Protein AF-A0A2J4JSI6-F1 (afdb_monomer_lite)

Secondary structure (DSSP, 8-state):
-EEEPPHHHHHHHHHHHHHHHHHHHHHTTT-S-HHHHHHHHHHHHHHHHHHHTTEEE--

pLDDT: mean 92.55, std 3.36, range [76.44, 96.25]

Sequence (59 aa):
MLTKLTPIETASEIIYQRHIIQKLRREMTYTRRPDLVQNGIDHARLALKCAYRGYMYTI

Radius of gyration: 12.24 Å; chains: 1; bounding box: 25×13×33 Å

Structure (mmCIF, N/CA/C/O backbone):
data_AF-A0A2J4JSI6-F1
#
_entry.id   AF-A0A2J4JSI6-F1
#
loop_
_atom_site.group_PDB
_atom_site.id
_atom_site.type_symbol
_atom_site.label_atom_id
_atom_site.label_alt_id
_atom_site.label_comp_id
_atom_site.label_asym_id
_atom_site.label_entity_id
_atom_site.label_seq_id
_atom_site.pdbx_PDB_ins_code
_atom_site.Cartn_x
_atom_site.Cartn_y
_atom_site.Cartn_z
_atom_site.occupancy
_atom_site.B_iso_or_equiv
_atom_site.auth_seq_id
_atom_site.auth_comp_id
_atom_site.auth_asym_id
_atom_site.auth_atom_id
_atom_site.pdbx_PDB_model_num
ATOM 1 N N . MET A 1 1 ? -6.433 -1.355 -10.679 1.00 84.94 1 MET A N 1
ATOM 2 C CA . MET A 1 1 ? -5.659 -1.361 -11.942 1.00 84.94 1 MET A CA 1
ATOM 3 C C . MET A 1 1 ? -4.157 -1.185 -11.672 1.00 84.94 1 MET A C 1
ATOM 5 O O . MET A 1 1 ? -3.792 -0.511 -10.713 1.00 84.94 1 MET A O 1
ATOM 9 N N . LEU A 1 2 ? -3.281 -1.815 -12.473 1.00 88.25 2 LEU A N 1
ATOM 10 C CA . LEU A 1 2 ? -1.820 -1.631 -12.395 1.00 88.25 2 LEU A CA 1
ATOM 11 C C . LEU A 1 2 ? -1.335 -0.773 -13.566 1.00 88.25 2 LEU A C 1
ATOM 13 O O . LEU A 1 2 ? -1.527 -1.153 -14.719 1.00 88.25 2 LEU A O 1
ATOM 17 N N . THR A 1 3 ? -0.668 0.338 -13.265 1.00 90.88 3 THR A N 1
ATOM 18 C CA . THR A 1 3 ? -0.122 1.257 -14.278 1.00 90.88 3 THR A CA 1
ATOM 19 C C . THR A 1 3 ? 1.394 1.278 -14.177 1.00 90.88 3 THR A C 1
ATOM 21 O O . THR A 1 3 ? 1.928 1.377 -13.077 1.00 90.88 3 THR A O 1
ATOM 24 N N . LYS A 1 4 ? 2.109 1.156 -15.297 1.00 93.88 4 LYS A N 1
ATOM 25 C CA . LYS A 1 4 ? 3.578 1.171 -15.291 1.00 93.88 4 LYS A CA 1
ATOM 26 C C . LYS A 1 4 ? 4.091 2.578 -14.984 1.00 93.88 4 LYS A C 1
ATOM 28 O O . LYS A 1 4 ? 3.628 3.535 -15.594 1.00 93.88 4 LYS A O 1
ATOM 33 N N . LEU A 1 5 ? 5.044 2.674 -14.064 1.00 92.00 5 LEU A N 1
ATOM 34 C CA . LEU A 1 5 ? 5.677 3.921 -13.651 1.00 92.00 5 LEU A CA 1
ATOM 35 C C . LEU A 1 5 ? 7.051 4.077 -14.301 1.00 92.00 5 LEU A C 1
ATOM 37 O O . LEU A 1 5 ? 7.789 3.108 -14.502 1.00 92.00 5 LEU A O 1
ATOM 41 N N . THR A 1 6 ? 7.424 5.321 -14.574 1.00 94.69 6 THR A N 1
ATOM 42 C CA . THR A 1 6 ? 8.816 5.700 -14.829 1.00 94.69 6 THR A CA 1
ATOM 43 C C . THR A 1 6 ? 9.643 5.614 -13.535 1.00 94.69 6 THR A C 1
ATOM 45 O O . THR A 1 6 ? 9.084 5.569 -12.433 1.00 94.69 6 THR A O 1
ATOM 48 N N . PRO A 1 7 ? 10.987 5.611 -13.609 1.00 91.75 7 PRO A N 1
ATOM 49 C CA . PRO A 1 7 ? 11.831 5.588 -12.412 1.00 91.75 7 PRO A CA 1
ATOM 50 C C . PRO A 1 7 ? 11.593 6.772 -11.460 1.00 91.75 7 PRO A C 1
ATOM 52 O O . PRO A 1 7 ? 11.614 6.595 -10.243 1.00 91.75 7 PRO A O 1
ATOM 55 N N . ILE A 1 8 ? 11.325 7.966 -12.005 1.00 94.69 8 ILE A N 1
ATOM 56 C CA . ILE A 1 8 ? 11.048 9.175 -11.214 1.00 94.69 8 ILE A CA 1
ATOM 57 C C . ILE A 1 8 ? 9.709 9.029 -10.488 1.00 94.69 8 ILE A C 1
ATOM 59 O O . ILE A 1 8 ? 9.635 9.239 -9.279 1.00 94.69 8 ILE A O 1
ATOM 63 N N . GLU A 1 9 ? 8.663 8.608 -11.198 1.00 93.06 9 GLU A N 1
ATOM 64 C CA . GLU A 1 9 ? 7.349 8.379 -10.590 1.00 93.06 9 GLU A CA 1
ATOM 65 C C . GLU A 1 9 ? 7.395 7.246 -9.564 1.00 93.06 9 GLU A C 1
ATOM 67 O O . GLU A 1 9 ? 6.766 7.346 -8.519 1.00 93.06 9 GLU A O 1
ATOM 72 N N . THR A 1 10 ? 8.195 6.206 -9.809 1.00 94.00 10 THR A N 1
ATOM 73 C CA . THR A 1 10 ? 8.413 5.112 -8.855 1.00 94.00 10 THR A CA 1
ATOM 74 C C . THR A 1 10 ? 8.980 5.630 -7.534 1.00 94.00 10 THR A C 1
ATOM 76 O O . THR A 1 10 ? 8.478 5.281 -6.466 1.00 94.00 10 THR A O 1
ATOM 79 N N . ALA A 1 11 ? 10.008 6.483 -7.585 1.00 93.38 11 ALA A N 1
ATOM 80 C CA . ALA A 1 11 ? 10.596 7.075 -6.386 1.00 93.38 11 ALA A CA 1
ATOM 81 C C . ALA A 1 11 ? 9.585 7.960 -5.636 1.00 93.38 11 ALA A C 1
ATOM 83 O O . ALA A 1 11 ? 9.440 7.830 -4.416 1.00 93.38 11 ALA A O 1
ATOM 84 N N . SER A 1 12 ? 8.849 8.802 -6.366 1.00 94.56 12 SER A N 1
ATOM 85 C CA . SER A 1 12 ? 7.789 9.651 -5.813 1.00 94.56 12 SER A CA 1
ATOM 86 C C . SER A 1 12 ? 6.680 8.832 -5.152 1.00 94.56 12 SER A C 1
ATOM 88 O O . SER A 1 12 ? 6.291 9.127 -4.023 1.00 94.56 12 SER A O 1
ATOM 90 N N . GLU A 1 13 ? 6.226 7.763 -5.803 1.00 94.06 13 GLU A N 1
ATOM 91 C CA . GLU A 1 13 ? 5.172 6.881 -5.304 1.00 94.06 13 G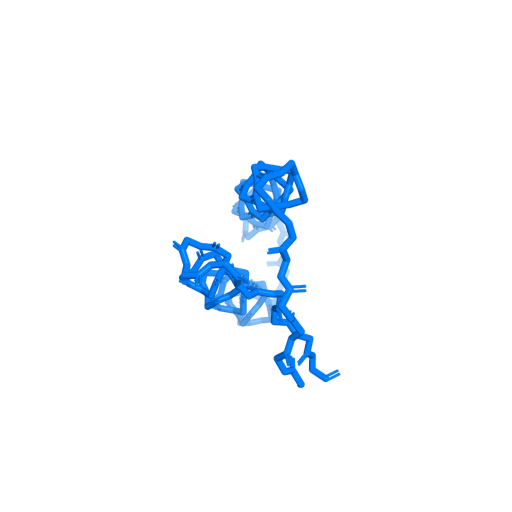LU A CA 1
ATOM 92 C C . GLU A 1 13 ? 5.613 6.151 -4.030 1.00 94.06 13 GLU A C 1
ATOM 94 O O . GLU A 1 13 ? 4.873 6.089 -3.049 1.00 94.06 13 GLU A O 1
ATOM 99 N N . ILE A 1 14 ? 6.859 5.666 -3.977 1.00 94.88 14 ILE A N 1
ATOM 100 C CA . ILE A 1 14 ? 7.415 5.048 -2.764 1.00 94.88 14 ILE A CA 1
ATOM 101 C C . ILE A 1 14 ? 7.424 6.047 -1.598 1.00 94.88 14 ILE A C 1
ATOM 103 O O . ILE A 1 14 ? 7.052 5.685 -0.477 1.00 94.88 14 ILE A O 1
ATOM 107 N N . ILE A 1 15 ? 7.847 7.294 -1.833 1.00 96.00 15 ILE A N 1
ATOM 108 C CA . ILE A 1 15 ? 7.869 8.343 -0.802 1.00 96.00 15 ILE A CA 1
ATOM 109 C C . ILE A 1 15 ? 6.444 8.663 -0.336 1.00 96.00 15 ILE A C 1
ATOM 111 O O . ILE A 1 15 ? 6.186 8.694 0.871 1.00 96.00 15 ILE A O 1
ATOM 115 N N . TYR A 1 16 ? 5.518 8.834 -1.279 1.00 94.88 16 TYR A N 1
ATOM 116 C CA . TYR A 1 16 ? 4.115 9.118 -1.006 1.00 94.88 16 TYR A CA 1
ATOM 117 C C . TYR A 1 16 ? 3.465 8.015 -0.160 1.00 94.88 16 TYR A C 1
ATOM 119 O O . TYR A 1 16 ? 2.942 8.292 0.921 1.00 94.88 16 TYR A O 1
ATOM 127 N N . GLN A 1 17 ? 3.581 6.748 -0.569 1.00 93.88 17 GLN A N 1
ATOM 128 C CA . GLN A 1 17 ? 2.980 5.628 0.161 1.00 93.88 17 GLN A CA 1
ATOM 129 C C . GLN A 1 17 ? 3.587 5.453 1.562 1.00 93.88 17 GLN A C 1
ATOM 131 O O . GLN A 1 17 ? 2.870 5.173 2.525 1.00 93.88 17 GLN A O 1
ATOM 136 N N . ARG A 1 18 ? 4.898 5.690 1.732 1.00 95.56 18 ARG A N 1
ATOM 137 C CA . ARG A 1 18 ? 5.536 5.705 3.063 1.00 95.56 18 ARG A CA 1
ATOM 138 C C . ARG A 1 18 ? 4.966 6.807 3.957 1.00 95.56 18 ARG A C 1
ATOM 140 O O . ARG A 1 18 ? 4.701 6.547 5.132 1.00 95.56 18 ARG A O 1
ATOM 147 N N . HIS A 1 19 ? 4.764 8.006 3.412 1.00 96.25 19 HIS A N 1
ATOM 148 C CA . HIS A 1 19 ? 4.154 9.118 4.138 1.00 96.25 19 HIS A CA 1
ATOM 149 C C . HIS A 1 19 ? 2.715 8.790 4.568 1.00 96.25 19 HIS A C 1
ATOM 151 O O . HIS A 1 19 ? 2.365 8.982 5.735 1.00 96.25 19 HIS A O 1
ATOM 157 N N . ILE A 1 20 ? 1.908 8.215 3.671 1.00 95.00 20 ILE A N 1
ATOM 158 C CA . ILE A 1 20 ? 0.534 7.789 3.972 1.00 95.00 20 ILE A CA 1
ATOM 159 C C . ILE A 1 20 ? 0.504 6.759 5.105 1.00 95.00 20 ILE A C 1
ATOM 161 O O . ILE A 1 20 ? -0.252 6.932 6.059 1.00 95.00 20 ILE A O 1
ATOM 165 N N . ILE A 1 21 ? 1.370 5.739 5.076 1.00 95.25 21 ILE A N 1
ATOM 166 C CA . ILE A 1 21 ? 1.447 4.740 6.157 1.00 95.25 21 ILE A CA 1
ATOM 167 C C . ILE A 1 21 ? 1.771 5.402 7.502 1.00 95.25 21 ILE A C 1
ATOM 169 O O . ILE A 1 21 ? 1.174 5.053 8.520 1.00 95.25 21 ILE A O 1
ATOM 173 N N . GLN A 1 22 ? 2.708 6.353 7.533 1.00 95.38 22 GLN A N 1
ATOM 174 C CA . GLN A 1 22 ? 3.041 7.073 8.766 1.00 95.38 22 GLN A CA 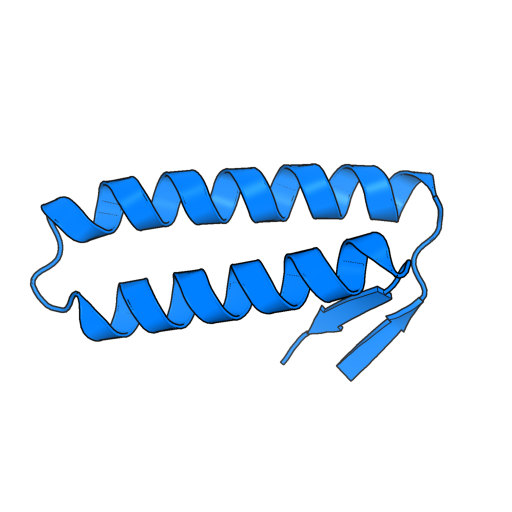1
ATOM 175 C C . GLN A 1 22 ? 1.861 7.903 9.278 1.00 95.38 22 GLN A C 1
ATOM 177 O O . GLN A 1 22 ? 1.584 7.882 10.478 1.00 95.38 22 GLN A O 1
ATOM 182 N N . LYS A 1 23 ? 1.150 8.597 8.383 1.00 95.44 23 LYS A N 1
ATOM 183 C CA . LYS A 1 23 ? -0.050 9.366 8.725 1.00 95.44 23 LYS A CA 1
ATOM 184 C C . LYS A 1 23 ? -1.143 8.460 9.301 1.00 95.44 23 LYS A C 1
ATOM 186 O O . LYS A 1 23 ? -1.635 8.738 10.389 1.00 95.44 23 LYS A O 1
ATOM 191 N N . LEU A 1 24 ? -1.448 7.347 8.635 1.00 94.19 24 LEU A N 1
ATOM 192 C CA . LEU A 1 24 ? -2.466 6.390 9.081 1.00 94.19 24 LEU A CA 1
ATOM 193 C C . LEU A 1 24 ? -2.105 5.747 10.425 1.00 94.19 24 LEU A C 1
ATOM 195 O O . LEU A 1 24 ? -2.961 5.595 11.288 1.00 94.19 24 LEU A O 1
ATOM 199 N N . ARG A 1 25 ? -0.825 5.443 10.668 1.00 92.81 25 ARG A N 1
ATOM 200 C CA . ARG A 1 25 ? -0.373 4.949 11.981 1.00 92.81 25 ARG A CA 1
ATOM 201 C C . ARG A 1 25 ? -0.616 5.948 13.110 1.00 92.81 25 ARG A C 1
ATOM 203 O O . ARG A 1 25 ? -0.941 5.523 14.213 1.00 92.81 25 ARG A O 1
ATOM 210 N N . ARG A 1 26 ? -0.468 7.250 12.846 1.00 93.19 26 ARG A N 1
ATOM 211 C CA . ARG A 1 26 ? -0.817 8.307 13.813 1.00 93.19 26 ARG A CA 1
ATOM 212 C C . ARG A 1 26 ? -2.327 8.439 13.985 1.00 93.19 26 ARG A C 1
ATOM 214 O O . ARG A 1 26 ? -2.787 8.747 15.070 1.00 93.19 26 ARG A O 1
ATOM 221 N N . GLU A 1 27 ? -3.103 8.211 12.934 1.00 92.31 27 GLU A N 1
ATOM 222 C CA . GLU A 1 27 ? -4.566 8.248 13.009 1.00 92.31 27 GLU A CA 1
ATOM 223 C C . GLU A 1 27 ? -5.132 7.069 13.815 1.00 92.31 27 GLU A C 1
ATOM 225 O O . GLU A 1 27 ? -6.105 7.222 14.553 1.00 92.31 27 GLU A O 1
ATOM 230 N N . MET A 1 28 ? -4.466 5.912 13.753 1.00 91.56 28 MET A N 1
ATOM 231 C CA . MET A 1 28 ? -4.854 4.688 14.457 1.00 91.56 28 MET A CA 1
ATOM 232 C C . MET A 1 28 ? -4.977 4.867 15.977 1.00 91.56 28 MET A C 1
ATOM 234 O O . MET A 1 28 ? -5.788 4.190 16.598 1.00 91.56 28 MET A O 1
ATOM 238 N N . THR A 1 29 ? -4.216 5.785 16.581 1.00 86.69 29 THR A N 1
ATOM 239 C CA . THR A 1 29 ? -4.255 6.033 18.033 1.00 86.69 29 THR A CA 1
ATOM 240 C C . THR A 1 29 ? -5.459 6.854 18.490 1.00 86.69 29 THR A C 1
ATOM 242 O O . THR A 1 29 ? -5.799 6.808 19.667 1.00 86.69 29 THR A O 1
ATOM 245 N N . TYR A 1 30 ? -6.101 7.609 17.593 1.00 89.69 30 TYR A N 1
ATOM 246 C CA . TYR A 1 30 ? -7.180 8.544 17.947 1.00 89.69 30 TYR A CA 1
ATOM 247 C C . TYR A 1 30 ? -8.530 8.189 17.311 1.00 89.69 30 TYR A C 1
ATOM 249 O O . TYR A 1 30 ? -9.560 8.764 17.666 1.00 89.69 30 TYR A O 1
ATOM 257 N N . THR A 1 31 ? -8.544 7.241 16.376 1.00 88.94 31 THR A N 1
ATOM 258 C CA . THR A 1 31 ? -9.748 6.843 15.651 1.00 88.94 31 THR A CA 1
ATOM 259 C C . THR A 1 31 ? -10.567 5.802 16.418 1.00 88.94 31 THR A C 1
ATOM 261 O O . THR A 1 31 ? -10.047 4.826 16.948 1.00 88.94 31 THR A O 1
ATOM 264 N N . ARG A 1 32 ? -11.899 5.964 16.404 1.00 88.88 32 ARG A N 1
ATOM 265 C CA . ARG A 1 32 ? -12.866 5.013 16.998 1.00 88.88 32 ARG A CA 1
ATOM 266 C C . ARG A 1 32 ? -13.089 3.738 16.169 1.00 88.88 32 ARG A C 1
ATOM 268 O O . ARG A 1 32 ? -13.814 2.849 16.597 1.00 88.88 32 ARG A O 1
ATOM 275 N N . ARG A 1 33 ? -12.525 3.676 14.962 1.00 89.06 33 ARG A N 1
ATOM 276 C CA . ARG A 1 33 ? -12.660 2.590 13.975 1.00 89.06 33 ARG A CA 1
ATOM 277 C C . ARG A 1 33 ? -11.285 2.163 13.441 1.00 89.06 33 ARG A C 1
ATOM 279 O O . ARG A 1 33 ? -10.960 2.474 12.292 1.00 89.06 33 ARG A O 1
ATOM 286 N N . PRO A 1 34 ? -10.458 1.499 14.265 1.00 90.44 34 PRO A N 1
ATOM 287 C CA . PRO A 1 34 ? -9.104 1.105 13.875 1.00 90.44 34 PRO A CA 1
ATOM 288 C C . PRO A 1 34 ? -9.086 0.189 12.643 1.00 90.44 34 PRO A C 1
ATOM 290 O O . PRO A 1 34 ? -8.144 0.251 11.860 1.00 90.44 34 PRO A O 1
ATOM 293 N N . ASP A 1 35 ? -10.154 -0.575 12.405 1.00 92.44 35 ASP A N 1
ATOM 294 C CA . ASP A 1 35 ? -10.263 -1.510 11.276 1.00 92.44 35 ASP A CA 1
ATOM 295 C C . ASP A 1 35 ? -10.167 -0.809 9.913 1.00 92.44 35 ASP A C 1
ATOM 297 O O . ASP A 1 35 ? -9.507 -1.288 8.994 1.00 92.44 35 ASP A O 1
ATOM 301 N N . LEU A 1 36 ? -10.787 0.370 9.776 1.00 90.25 36 LEU A N 1
ATOM 302 C CA . LEU A 1 36 ? -10.734 1.143 8.531 1.00 90.25 36 LEU A CA 1
ATOM 303 C C . LEU A 1 36 ? -9.336 1.714 8.281 1.00 90.25 36 LEU A C 1
ATOM 305 O O . LEU A 1 36 ? -8.861 1.732 7.145 1.00 90.25 36 LEU A O 1
ATOM 309 N N . VAL A 1 37 ? -8.668 2.151 9.349 1.00 92.88 37 VAL A N 1
ATOM 310 C CA . VAL A 1 37 ? -7.295 2.663 9.282 1.00 92.88 37 VAL A CA 1
ATOM 311 C C . VAL A 1 37 ? -6.334 1.532 8.928 1.00 92.88 37 VAL A C 1
ATOM 313 O O . VAL A 1 37 ? -5.456 1.714 8.086 1.00 92.88 37 VAL A O 1
ATOM 316 N N . GLN A 1 38 ? -6.541 0.345 9.502 1.00 92.31 38 GLN A N 1
ATOM 317 C CA . GLN A 1 38 ? -5.762 -0.849 9.198 1.00 92.31 38 GLN A CA 1
ATOM 318 C C . GLN A 1 38 ? -5.925 -1.265 7.728 1.00 92.31 38 GLN A C 1
ATOM 320 O O . GLN A 1 38 ? -4.919 -1.466 7.048 1.00 92.31 38 GLN A O 1
ATOM 325 N N . ASN A 1 39 ? -7.151 -1.251 7.192 1.00 93.88 39 ASN A N 1
ATOM 326 C CA . ASN A 1 39 ? -7.397 -1.474 5.762 1.00 93.88 39 ASN A CA 1
ATOM 327 C C . ASN A 1 39 ? -6.643 -0.466 4.878 1.00 93.88 39 ASN A C 1
ATOM 329 O O . ASN A 1 39 ? -6.043 -0.847 3.872 1.00 93.88 39 ASN A O 1
ATOM 333 N N . GLY A 1 40 ? -6.618 0.813 5.268 1.00 92.88 40 GLY A N 1
ATOM 334 C CA . GLY A 1 40 ? -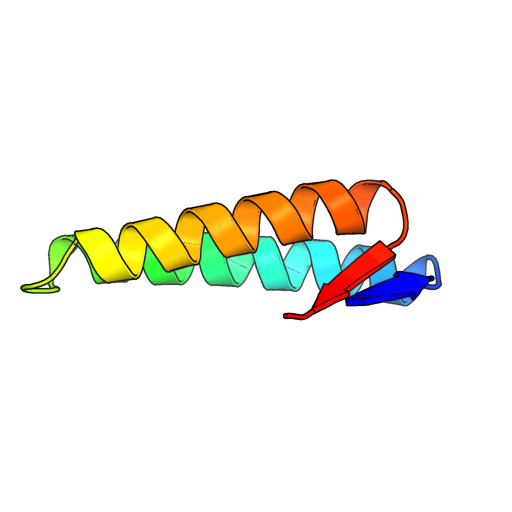5.836 1.840 4.576 1.00 92.88 40 GLY A CA 1
ATOM 335 C C . GLY A 1 40 ? -4.327 1.572 4.618 1.00 92.88 40 GLY A C 1
ATOM 336 O O . GLY A 1 40 ? -3.636 1.741 3.612 1.00 92.88 40 GLY A O 1
ATOM 337 N N . ILE A 1 41 ? -3.807 1.107 5.759 1.00 94.25 41 ILE A N 1
ATOM 338 C CA . ILE A 1 41 ? -2.393 0.736 5.915 1.00 94.25 41 ILE A CA 1
ATOM 339 C C . ILE A 1 41 ? -2.051 -0.455 5.021 1.00 94.25 41 ILE A C 1
ATOM 341 O O . ILE A 1 41 ? -1.004 -0.449 4.370 1.00 94.25 41 ILE A O 1
ATOM 345 N N . ASP A 1 42 ? -2.907 -1.471 4.974 1.00 94.81 42 ASP A N 1
ATOM 346 C CA . ASP A 1 42 ? -2.663 -2.669 4.175 1.00 94.81 42 ASP A CA 1
ATOM 347 C C . ASP A 1 42 ? -2.768 -2.382 2.674 1.00 94.81 42 ASP A C 1
ATOM 349 O O . ASP A 1 42 ? -1.926 -2.851 1.902 1.00 94.81 42 ASP A O 1
ATOM 353 N N . HIS A 1 43 ? -3.688 -1.501 2.273 1.00 94.25 43 HIS A N 1
ATOM 354 C CA . HIS A 1 43 ? -3.737 -0.961 0.917 1.00 94.25 43 HIS A CA 1
ATOM 355 C C . HIS A 1 43 ? -2.447 -0.212 0.550 1.00 94.25 43 HIS A C 1
ATOM 357 O O . HIS A 1 43 ? -1.819 -0.513 -0.465 1.00 94.25 43 HIS A O 1
ATOM 363 N N . ALA A 1 44 ? -2.001 0.722 1.396 1.00 93.62 44 ALA A N 1
ATOM 364 C CA . ALA A 1 44 ? -0.778 1.483 1.152 1.00 93.62 44 ALA A CA 1
ATOM 365 C C . ALA A 1 44 ? 0.464 0.574 1.111 1.00 93.62 44 ALA A C 1
ATOM 367 O O . ALA A 1 44 ? 1.355 0.770 0.288 1.00 93.62 44 ALA A O 1
ATOM 368 N N . ARG A 1 45 ? 0.520 -0.481 1.936 1.00 95.06 45 ARG A N 1
ATOM 369 C CA . ARG A 1 45 ? 1.583 -1.502 1.878 1.00 95.06 45 ARG A CA 1
ATOM 370 C C . ARG A 1 45 ? 1.580 -2.273 0.564 1.00 95.06 45 ARG A C 1
ATOM 372 O O . ARG A 1 45 ? 2.656 -2.568 0.040 1.00 95.06 45 ARG A O 1
ATOM 379 N N . LEU A 1 46 ? 0.403 -2.626 0.049 1.00 94.62 46 LEU A N 1
ATOM 380 C CA . LEU A 1 46 ? 0.277 -3.282 -1.248 1.00 94.62 46 LEU A CA 1
ATOM 381 C C . LEU A 1 46 ? 0.751 -2.352 -2.369 1.00 94.62 46 LEU A C 1
ATOM 383 O O . LEU A 1 46 ? 1.594 -2.760 -3.168 1.00 94.62 46 LEU A O 1
ATOM 387 N N . ALA A 1 47 ? 0.310 -1.092 -2.359 1.00 94.12 47 ALA A N 1
ATOM 388 C CA . ALA A 1 47 ? 0.761 -0.077 -3.305 1.00 94.12 47 ALA A CA 1
ATOM 389 C C . ALA A 1 47 ? 2.284 0.108 -3.270 1.00 94.12 47 ALA A C 1
ATOM 391 O O . ALA A 1 47 ? 2.923 0.174 -4.313 1.00 94.12 47 ALA A O 1
ATOM 392 N N . LEU A 1 48 ? 2.891 0.064 -2.085 1.00 95.00 48 LEU A N 1
ATOM 393 C CA . LEU A 1 48 ? 4.338 0.165 -1.903 1.00 95.00 48 LEU A CA 1
ATOM 394 C C . LEU A 1 48 ? 5.087 -1.046 -2.504 1.00 95.00 48 LEU A C 1
ATOM 396 O O . LEU A 1 48 ? 6.115 -0.878 -3.161 1.00 95.00 48 LEU A O 1
ATOM 400 N N . LYS A 1 49 ? 4.552 -2.269 -2.356 1.00 95.06 49 LYS A N 1
ATOM 401 C CA . LYS A 1 49 ? 5.089 -3.469 -3.034 1.00 95.06 49 LYS A CA 1
ATOM 402 C C . LYS A 1 49 ? 4.991 -3.358 -4.557 1.00 95.06 49 LYS A C 1
ATOM 404 O O . LYS A 1 49 ? 5.907 -3.792 -5.253 1.00 95.06 49 LYS A O 1
ATOM 409 N N . CYS A 1 50 ? 3.895 -2.805 -5.068 1.00 94.12 50 CYS A N 1
ATOM 410 C CA . CYS A 1 50 ? 3.719 -2.553 -6.496 1.00 94.12 50 CYS A CA 1
ATOM 411 C C . CYS A 1 50 ? 4.689 -1.476 -6.996 1.00 94.12 50 CYS A C 1
ATOM 413 O O . CYS A 1 50 ? 5.346 -1.691 -8.014 1.00 94.12 50 CYS A O 1
ATOM 415 N N . ALA A 1 51 ? 4.863 -0.390 -6.242 1.00 93.56 51 ALA A N 1
ATOM 416 C CA . ALA A 1 51 ? 5.756 0.705 -6.596 1.00 93.56 51 ALA A CA 1
ATOM 417 C C . ALA A 1 51 ? 7.209 0.223 -6.702 1.00 93.56 51 ALA A C 1
ATOM 419 O O . ALA A 1 51 ? 7.864 0.500 -7.698 1.00 93.56 51 ALA A O 1
ATOM 420 N N . TYR A 1 52 ? 7.692 -0.618 -5.777 1.00 93.06 52 TYR A N 1
ATOM 421 C CA . TYR A 1 52 ? 9.024 -1.235 -5.910 1.00 93.06 52 TYR A CA 1
ATOM 422 C C . TYR A 1 52 ? 9.202 -2.099 -7.164 1.00 93.06 52 TYR A C 1
ATOM 424 O O . TYR A 1 52 ? 10.329 -2.328 -7.594 1.00 93.06 52 TYR A O 1
ATOM 432 N N . ARG A 1 53 ? 8.109 -2.591 -7.753 1.00 94.00 53 ARG A N 1
ATOM 433 C CA . ARG A 1 53 ? 8.117 -3.332 -9.022 1.00 94.00 53 ARG A CA 1
ATOM 434 C C . ARG A 1 53 ? 7.943 -2.421 -10.244 1.00 94.00 53 ARG A C 1
ATOM 436 O O . ARG A 1 53 ? 7.877 -2.934 -11.357 1.00 94.00 53 ARG A O 1
ATOM 443 N N . GLY A 1 54 ? 7.861 -1.105 -10.049 1.00 93.19 54 GLY A N 1
ATOM 444 C CA . GLY A 1 54 ? 7.633 -0.119 -11.105 1.00 93.19 54 GLY A CA 1
ATOM 445 C C . GLY A 1 54 ? 6.169 -0.001 -11.531 1.00 93.19 54 GLY A C 1
ATOM 446 O O . GLY A 1 54 ? 5.903 0.344 -12.681 1.00 93.19 54 GLY A O 1
ATOM 447 N N . TYR A 1 55 ? 5.219 -0.311 -10.643 1.00 94.19 55 TYR A N 1
ATOM 448 C CA . TYR A 1 55 ? 3.788 -0.205 -10.927 1.00 94.19 55 TYR A CA 1
ATOM 449 C C . TYR A 1 55 ? 3.048 0.620 -9.874 1.00 94.19 55 TYR A C 1
ATOM 451 O O . TYR A 1 55 ? 3.204 0.407 -8.675 1.00 94.19 55 TYR A O 1
ATOM 459 N N . MET A 1 56 ? 2.161 1.497 -10.323 1.00 91.81 56 MET A N 1
ATOM 460 C CA . MET A 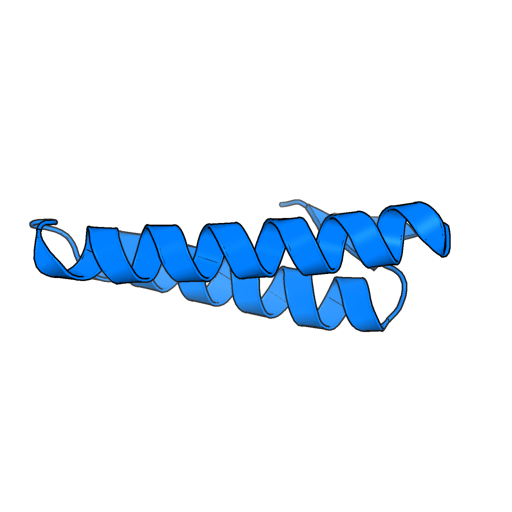1 56 ? 1.175 2.163 -9.486 1.00 91.81 56 MET A CA 1
ATOM 461 C C . MET A 1 56 ? -0.007 1.226 -9.262 1.00 91.81 56 MET A C 1
ATOM 463 O O . MET A 1 56 ? -0.546 0.660 -10.218 1.00 91.81 56 MET A O 1
ATOM 467 N N . TYR A 1 57 ? -0.415 1.073 -8.005 1.00 90.62 57 TYR A N 1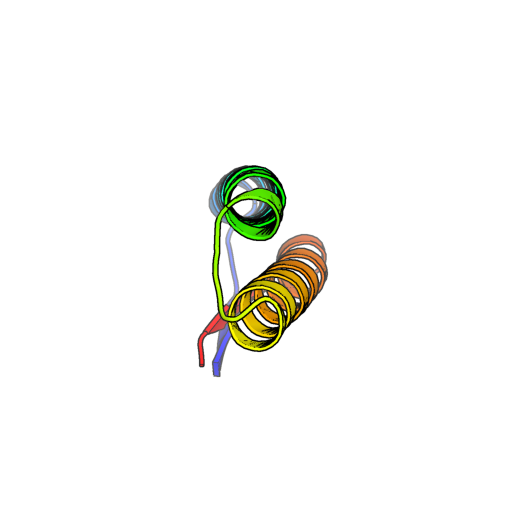
ATOM 468 C CA . TYR A 1 57 ? -1.611 0.326 -7.638 1.00 90.62 57 TYR A CA 1
ATOM 469 C C . TYR A 1 57 ? -2.761 1.297 -7.393 1.00 90.62 57 TYR A C 1
ATOM 471 O O . TYR A 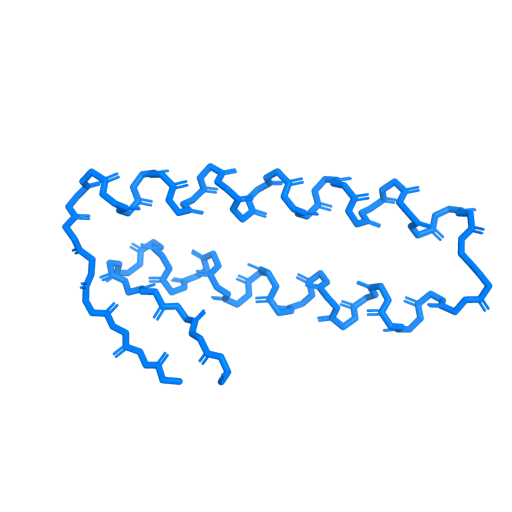1 57 ? -2.703 2.128 -6.490 1.00 90.62 57 TYR A O 1
ATOM 479 N N . THR A 1 58 ? -3.804 1.176 -8.202 1.00 83.44 58 THR A N 1
ATOM 480 C CA . THR A 1 58 ? -5.068 1.905 -8.040 1.00 83.44 58 THR A CA 1
ATOM 481 C C . THR A 1 58 ? -6.188 0.895 -7.822 1.00 83.44 58 THR A C 1
ATOM 483 O O . THR A 1 58 ? -6.105 -0.214 -8.354 1.00 83.44 58 THR A O 1
ATOM 486 N N . ILE A 1 59 ? -7.205 1.237 -7.029 1.00 76.44 59 ILE A N 1
ATOM 487 C CA . ILE A 1 59 ? -8.443 0.445 -6.929 1.00 76.44 59 ILE A CA 1
ATOM 488 C C . ILE A 1 59 ? -9.360 0.850 -8.072 1.00 76.44 59 ILE A C 1
ATOM 490 O O . ILE A 1 59 ? -9.595 2.068 -8.215 1.00 76.44 59 ILE A O 1
#

Foldseek 3Di:
DKDAADPVVLVVLLVVLVVLLVVLVVVCVVDPCNPVSVVSNVQSVVQNVSSVVRIGDDD

Organism: NCBI:txid853